Protein AF-X1F8J3-F1 (afdb_monomer_lite)

Foldseek 3Di:
DPDLLVVPDFQVVLLVLLVCVVVVVDDPVVSCVVSVDDPVVNVVLNVQCVVPVPPRGSDDDDPDDPVDDDPVVVVVVVVVLVVQVVLVVPPPRDDDDHDPVSNVD

Organism: NCBI:txid412755

Structure (mmCIF, N/CA/C/O backbone):
data_AF-X1F8J3-F1
#
_entry.id   AF-X1F8J3-F1
#
loop_
_atom_site.group_PDB
_atom_site.id
_atom_site.type_symbol
_atom_site.label_atom_id
_atom_site.label_alt_id
_atom_site.label_comp_id
_atom_site.label_asym_id
_atom_site.label_entity_id
_atom_site.label_seq_id
_atom_site.pdbx_PDB_ins_code
_atom_site.Cartn_x
_atom_site.Cartn_y
_atom_site.Cartn_z
_atom_site.occupancy
_atom_site.B_iso_or_equiv
_atom_site.auth_seq_id
_atom_site.auth_comp_id
_atom_site.auth_asym_id
_atom_site.auth_atom_id
_atom_site.pdbx_PDB_model_num
ATOM 1 N N . MET A 1 1 ? -13.116 7.811 -6.363 1.00 44.12 1 MET A N 1
ATOM 2 C CA . MET A 1 1 ? -11.670 7.990 -6.091 1.00 44.12 1 MET A CA 1
ATOM 3 C C . MET A 1 1 ? -11.350 7.458 -4.699 1.00 44.12 1 MET A C 1
ATOM 5 O O . MET A 1 1 ? -11.852 7.993 -3.720 1.00 44.12 1 MET A O 1
ATOM 9 N N . SER A 1 2 ? -10.593 6.362 -4.593 1.00 49.25 2 SER A N 1
ATOM 10 C CA . SER A 1 2 ? -10.165 5.805 -3.300 1.00 49.25 2 SER A CA 1
ATOM 11 C C . SER A 1 2 ? -9.194 6.781 -2.627 1.00 49.25 2 SER A C 1
ATOM 13 O O . SER A 1 2 ? -8.039 6.870 -3.044 1.00 49.25 2 SER A O 1
ATOM 15 N N . LYS A 1 3 ? -9.640 7.501 -1.590 1.00 61.84 3 LYS A N 1
ATOM 16 C CA . LYS A 1 3 ? -8.743 8.312 -0.756 1.00 61.84 3 LYS A CA 1
ATOM 17 C C . LYS A 1 3 ? -7.713 7.379 -0.110 1.00 61.84 3 LYS A C 1
ATOM 19 O O . LYS A 1 3 ? -8.051 6.403 0.565 1.00 61.84 3 LYS A O 1
ATOM 24 N N . GLN A 1 4 ? -6.443 7.620 -0.411 1.00 76.69 4 GLN A N 1
ATOM 25 C CA . GLN A 1 4 ? -5.333 6.846 0.126 1.00 76.69 4 GLN A CA 1
ATOM 26 C C . GLN A 1 4 ? -5.114 7.268 1.578 1.00 76.69 4 GLN A C 1
ATOM 28 O O . GLN A 1 4 ? -4.683 8.382 1.839 1.00 76.69 4 GLN A O 1
ATOM 33 N N . LEU A 1 5 ? -5.440 6.377 2.514 1.00 84.94 5 LEU A N 1
ATOM 34 C CA . LEU A 1 5 ? -5.413 6.670 3.949 1.00 84.94 5 LEU A CA 1
ATOM 35 C C . LEU A 1 5 ? -4.019 7.129 4.433 1.00 84.94 5 LEU A C 1
ATOM 37 O O . LEU A 1 5 ? -3.938 8.076 5.203 1.00 84.94 5 LEU A O 1
ATOM 41 N N . HIS A 1 6 ? -2.941 6.568 3.873 1.00 84.44 6 HIS A N 1
ATOM 42 C CA . HIS A 1 6 ? -1.549 6.969 4.147 1.00 84.44 6 HIS A CA 1
ATOM 43 C C . HIS A 1 6 ? -1.169 8.387 3.708 1.00 84.44 6 HIS A C 1
ATOM 45 O O . HIS A 1 6 ? -0.120 8.871 4.105 1.00 84.44 6 HIS A O 1
ATOM 51 N N . LYS A 1 7 ? -1.971 9.051 2.866 1.00 84.94 7 LYS A N 1
ATOM 52 C CA . LYS A 1 7 ? -1.699 10.439 2.460 1.00 84.94 7 LYS A CA 1
ATOM 53 C C . LYS A 1 7 ? -2.235 11.465 3.452 1.00 84.94 7 LYS A C 1
ATOM 55 O O . LYS A 1 7 ? -1.751 12.587 3.469 1.00 84.94 7 LYS A O 1
ATOM 60 N N . ASN A 1 8 ? -3.246 11.087 4.231 1.00 86.50 8 ASN A N 1
ATOM 61 C CA . ASN A 1 8 ? -3.993 12.013 5.082 1.00 86.50 8 ASN A CA 1
ATOM 62 C C . ASN A 1 8 ? -3.748 11.778 6.573 1.00 86.50 8 ASN A C 1
ATOM 64 O O . ASN A 1 8 ? -4.045 12.655 7.375 1.00 86.50 8 ASN A O 1
ATOM 68 N N . PHE A 1 9 ? -3.262 10.592 6.938 1.00 89.31 9 PHE A N 1
ATOM 69 C CA . PHE A 1 9 ? -3.060 10.190 8.320 1.00 89.31 9 PHE A CA 1
ATOM 70 C C . PHE A 1 9 ? -1.655 9.639 8.513 1.00 89.31 9 PHE A C 1
ATOM 72 O O . PHE A 1 9 ? -1.081 9.041 7.601 1.00 89.31 9 PHE A O 1
ATOM 79 N N . VAL A 1 10 ? -1.144 9.815 9.727 1.00 91.31 10 VAL A N 1
ATOM 80 C CA . VAL A 1 10 ? 0.067 9.159 10.229 1.00 91.31 10 VAL A CA 1
ATOM 81 C C . VAL A 1 10 ? -0.321 7.862 10.941 1.00 91.31 10 VAL A C 1
ATOM 83 O O . VAL A 1 10 ? -1.419 7.760 11.493 1.00 91.31 10 VAL A O 1
ATOM 86 N N . ASP A 1 11 ? 0.582 6.881 10.954 1.00 91.50 11 ASP A N 1
ATOM 87 C CA . ASP A 1 11 ? 0.383 5.578 11.603 1.00 91.50 11 ASP A CA 1
ATOM 88 C C . ASP A 1 11 ? -0.132 5.729 13.046 1.00 91.50 11 ASP A C 1
ATOM 90 O O . ASP A 1 11 ? -1.136 5.116 13.407 1.00 91.50 11 ASP A O 1
ATOM 94 N N . GLU A 1 12 ? 0.470 6.627 13.829 1.00 91.56 12 GLU A N 1
ATOM 95 C CA . GLU A 1 12 ? 0.091 6.897 15.223 1.00 91.56 12 GLU A CA 1
ATOM 96 C C . GLU A 1 12 ? -1.336 7.443 15.380 1.00 91.56 12 GLU A C 1
ATOM 98 O O . GLU A 1 12 ? -2.076 7.014 16.265 1.00 91.56 12 GLU A O 1
ATOM 103 N N . GLN A 1 13 ? -1.790 8.324 14.482 1.00 92.31 13 GLN A N 1
ATOM 104 C CA . GLN A 1 13 ? -3.168 8.835 14.518 1.00 92.31 13 GLN A CA 1
ATOM 105 C C . GLN A 1 13 ? -4.181 7.709 14.300 1.00 92.31 13 GLN A C 1
ATOM 107 O O . GLN A 1 13 ? -5.236 7.667 14.933 1.00 92.31 13 GLN A O 1
ATOM 112 N N . VAL A 1 14 ? -3.853 6.766 13.417 1.00 93.12 14 VAL A N 1
ATOM 113 C CA . VAL A 1 14 ? -4.707 5.605 13.163 1.00 93.12 14 VAL A CA 1
ATOM 114 C C . VAL A 1 14 ? -4.654 4.623 14.324 1.00 93.12 14 VAL A C 1
ATOM 116 O O . VAL A 1 14 ? -5.705 4.117 14.709 1.00 93.12 14 VAL A O 1
ATOM 119 N N . LYS A 1 15 ? -3.480 4.392 14.926 1.00 94.25 15 LYS A N 1
ATOM 120 C CA . LYS A 1 15 ? -3.348 3.567 16.137 1.00 94.25 15 LYS A CA 1
ATOM 121 C C . LYS A 1 15 ? -4.226 4.098 17.269 1.00 94.25 15 LYS A C 1
ATOM 123 O O . LYS A 1 15 ? -4.957 3.316 17.865 1.00 94.25 15 LYS A O 1
ATOM 128 N N . LEU A 1 16 ? -4.234 5.410 17.515 1.00 94.06 16 LEU A N 1
ATOM 129 C CA . LEU A 1 16 ? -5.087 6.034 18.538 1.00 94.06 16 LEU A CA 1
ATOM 130 C C . LEU A 1 16 ? -6.587 5.811 18.271 1.00 94.06 16 LEU A C 1
ATOM 132 O O . LEU A 1 16 ? -7.348 5.474 19.180 1.00 94.06 16 LEU A O 1
ATOM 136 N N . LEU A 1 17 ? -7.022 5.932 17.015 1.00 94.12 17 LEU A N 1
ATOM 137 C CA . LEU A 1 17 ? -8.416 5.672 16.634 1.00 94.12 17 LEU A CA 1
ATOM 138 C C . LEU A 1 17 ? -8.789 4.186 16.747 1.00 94.12 17 LEU A C 1
ATOM 140 O O . LEU A 1 17 ? -9.904 3.850 17.138 1.00 94.12 17 LEU A O 1
ATOM 144 N N . LEU A 1 18 ? -7.868 3.278 16.424 1.00 94.12 18 LEU A N 1
ATOM 145 C CA . LEU A 1 18 ? -8.086 1.841 16.601 1.00 94.12 18 LEU A CA 1
ATOM 146 C C . LEU A 1 18 ? -8.114 1.460 18.084 1.00 94.12 18 LEU A C 1
ATOM 148 O O . LEU A 1 18 ? -8.961 0.661 18.482 1.00 94.12 18 LEU A O 1
ATOM 152 N N . LYS A 1 19 ? -7.248 2.066 18.899 1.00 94.62 19 LYS A N 1
ATOM 153 C CA . LYS A 1 19 ? -7.206 1.876 20.349 1.00 94.62 19 LYS A 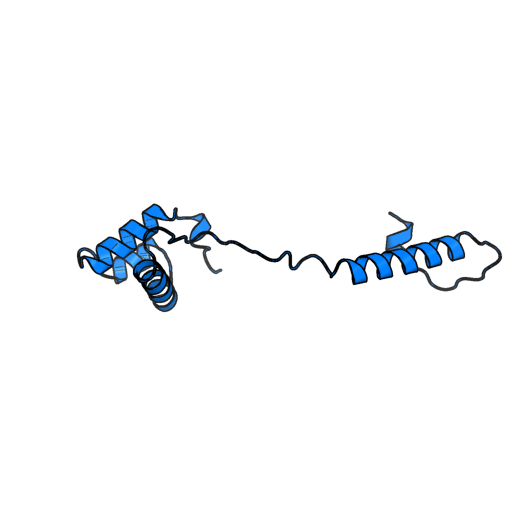CA 1
ATOM 154 C C . LYS A 1 19 ? -8.500 2.343 21.016 1.00 94.62 19 LYS A C 1
ATOM 156 O O . LYS A 1 19 ? -9.141 1.543 21.682 1.00 94.62 19 LYS A O 1
ATOM 161 N N . SER A 1 20 ? -8.968 3.557 20.728 1.00 94.50 20 SER A N 1
ATOM 162 C CA . SER A 1 20 ? -10.243 4.067 21.273 1.00 94.50 20 SER A CA 1
ATOM 163 C C . SER A 1 20 ? -11.469 3.231 20.868 1.00 94.50 20 SER A C 1
ATOM 165 O O . SER A 1 20 ? -12.454 3.169 21.605 1.00 94.50 20 SER A O 1
ATOM 167 N N . TYR A 1 21 ? -11.424 2.531 19.726 1.00 94.38 21 TYR A N 1
ATOM 168 C CA . TYR A 1 21 ? -12.438 1.529 19.381 1.00 94.38 21 TYR A CA 1
ATOM 169 C C . TYR A 1 21 ? -12.343 0.265 20.249 1.00 94.38 21 TYR A C 1
ATOM 171 O O . TYR A 1 21 ? -13.373 -0.262 20.672 1.00 94.38 21 TYR A O 1
ATOM 179 N N . VAL A 1 22 ? -11.127 -0.237 20.497 1.00 92.50 22 VAL A N 1
ATOM 180 C CA . VAL A 1 22 ? -10.880 -1.407 21.361 1.00 92.50 22 VAL A CA 1
ATOM 181 C C . VAL A 1 22 ? -11.297 -1.113 22.801 1.00 92.50 22 VAL A C 1
ATOM 183 O O . VAL A 1 22 ? -11.988 -1.934 23.406 1.00 92.50 22 VAL A O 1
ATOM 186 N N . ASP A 1 23 ? -10.979 0.086 23.282 1.00 94.69 23 ASP A N 1
ATOM 187 C CA . ASP A 1 23 ? -11.310 0.583 24.620 1.00 94.69 23 ASP A CA 1
ATOM 188 C C . ASP A 1 23 ? -12.798 0.988 24.742 1.00 94.69 23 ASP A C 1
ATOM 190 O O . ASP A 1 23 ? -13.278 1.328 25.820 1.00 94.69 23 ASP A O 1
ATOM 194 N N . LYS A 1 24 ? -13.570 0.881 23.644 1.00 92.62 24 LYS A N 1
ATOM 195 C CA . LYS A 1 24 ? -15.009 1.199 23.532 1.00 92.62 24 LYS A CA 1
ATOM 196 C C . LYS A 1 24 ? -15.370 2.653 23.861 1.00 92.62 24 LYS A C 1
ATOM 198 O O . LYS A 1 24 ? -16.535 2.949 24.123 1.00 92.62 24 LYS A O 1
ATOM 203 N N . GLU A 1 25 ? -14.408 3.560 23.774 1.00 91.81 25 GLU A N 1
ATOM 204 C CA . GLU A 1 25 ? -14.596 4.988 24.034 1.00 91.81 25 GLU A CA 1
ATOM 205 C C . GLU A 1 25 ? -15.379 5.670 22.905 1.00 91.81 25 GLU A C 1
ATOM 207 O O . GLU A 1 25 ? -16.224 6.533 23.144 1.00 91.81 25 GLU A O 1
ATOM 212 N N . ILE A 1 26 ? -15.131 5.262 21.653 1.00 92.38 26 ILE A N 1
ATOM 213 C CA . ILE A 1 26 ? -15.709 5.898 20.464 1.00 92.38 26 ILE A CA 1
ATOM 214 C C . ILE A 1 26 ? -16.479 4.877 19.623 1.00 92.38 26 ILE A C 1
ATOM 216 O O . ILE A 1 26 ? -15.997 3.790 19.293 1.00 92.38 26 ILE A O 1
ATOM 220 N N . LYS A 1 27 ? -17.696 5.246 19.201 1.00 93.00 27 LYS A N 1
ATOM 221 C CA . LYS A 1 27 ? -18.485 4.418 18.278 1.00 93.00 27 L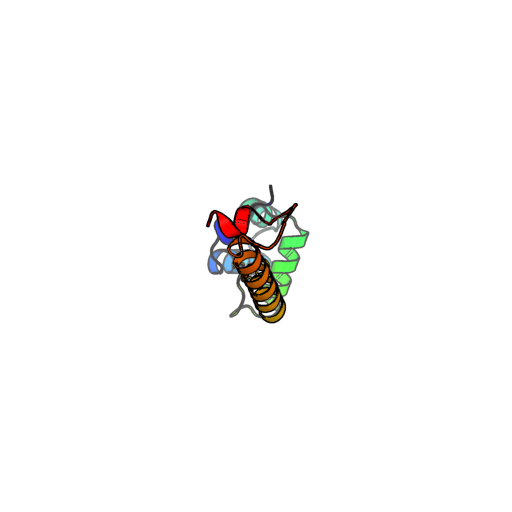YS A CA 1
ATOM 222 C C . LYS A 1 27 ? -17.817 4.362 16.904 1.00 93.00 27 LYS A C 1
ATOM 224 O O . LYS A 1 27 ? -17.410 5.380 16.347 1.00 93.00 27 LYS A O 1
ATOM 229 N N . ILE A 1 28 ? -17.854 3.179 16.293 1.00 92.62 28 ILE A N 1
ATOM 230 C CA . ILE A 1 28 ? -17.285 2.912 14.962 1.00 92.62 28 ILE A CA 1
ATOM 231 C C . ILE A 1 28 ? -17.725 3.918 13.887 1.00 92.62 28 ILE A C 1
ATOM 233 O O . ILE A 1 28 ? -16.922 4.281 13.034 1.00 92.62 28 ILE A O 1
ATOM 237 N N . ASN A 1 29 ? -18.967 4.411 13.936 1.00 93.31 29 ASN A N 1
ATOM 238 C CA . ASN A 1 29 ? -19.496 5.343 12.935 1.00 93.31 29 ASN A CA 1
ATOM 239 C C . ASN A 1 29 ? -18.688 6.650 12.870 1.00 93.31 29 ASN A C 1
ATOM 241 O O . ASN A 1 29 ? -18.408 7.124 11.771 1.00 93.31 29 ASN A O 1
ATOM 245 N N . TYR A 1 30 ? -18.254 7.181 14.019 1.00 93.81 30 TYR A N 1
ATOM 246 C CA . TYR A 1 30 ? -17.431 8.393 14.073 1.00 93.81 30 TYR A CA 1
ATOM 247 C C . TYR A 1 30 ? -16.028 8.143 13.521 1.00 93.81 30 TYR A C 1
ATOM 249 O O . TYR A 1 30 ? -15.497 8.941 12.752 1.00 93.81 30 TYR A O 1
ATOM 257 N N . ILE A 1 31 ? -15.440 6.993 13.848 1.00 93.19 31 ILE A N 1
ATOM 258 C CA . ILE A 1 31 ? -14.104 6.630 13.366 1.00 93.19 31 ILE A CA 1
ATOM 259 C C . ILE A 1 31 ? -14.115 6.444 11.845 1.00 93.19 31 ILE A C 1
ATOM 261 O O . ILE A 1 31 ? -13.213 6.913 11.153 1.00 93.19 31 ILE A O 1
ATOM 265 N N . LEU A 1 32 ? -15.167 5.822 11.301 1.00 92.88 32 LEU A N 1
ATOM 266 C CA . LEU A 1 32 ? -15.344 5.673 9.856 1.00 92.88 32 LEU A CA 1
ATOM 267 C C . LEU A 1 32 ? -15.514 7.024 9.152 1.00 92.88 32 LEU A C 1
ATOM 269 O O . LEU A 1 32 ? -14.951 7.198 8.071 1.00 92.88 32 LEU A O 1
ATOM 273 N N . SER A 1 33 ? -16.234 7.981 9.754 1.00 91.62 33 SER A N 1
ATOM 274 C CA . SER A 1 33 ? -16.353 9.332 9.192 1.00 91.62 33 SER A CA 1
ATOM 275 C C . SER A 1 33 ? -15.034 10.102 9.229 1.00 91.62 33 SER A C 1
ATOM 277 O O . SER A 1 33 ? -14.709 10.765 8.249 1.00 91.62 33 SER A O 1
ATOM 279 N N . ILE A 1 34 ? -14.249 9.966 10.307 1.00 91.62 34 ILE A N 1
ATOM 280 C CA . ILE A 1 34 ? -12.932 10.610 10.440 1.00 91.62 34 ILE A CA 1
ATOM 281 C C . ILE A 1 34 ? -11.962 10.038 9.401 1.00 91.62 34 ILE A C 1
ATOM 283 O O . ILE A 1 34 ? -11.379 10.780 8.616 1.00 91.62 34 ILE A O 1
ATOM 287 N N . LEU A 1 35 ? -11.821 8.710 9.349 1.00 90.19 35 LEU A N 1
ATOM 288 C CA . LEU A 1 35 ? -10.886 8.042 8.439 1.00 90.19 35 LEU A CA 1
ATOM 289 C C . LEU A 1 35 ? -11.345 8.077 6.972 1.00 90.19 35 LEU A C 1
ATOM 291 O O . LEU A 1 35 ? -10.535 7.872 6.066 1.00 90.19 35 LEU A O 1
ATOM 295 N N . GLY A 1 36 ? -12.637 8.300 6.718 1.00 90.44 36 GLY A N 1
ATOM 296 C CA . GLY A 1 36 ? -13.213 8.322 5.374 1.00 90.44 36 GLY A CA 1
ATOM 297 C C . GLY A 1 36 ? -13.106 6.978 4.644 1.00 90.44 36 GLY A C 1
ATOM 298 O O . GLY A 1 36 ? -12.914 6.950 3.425 1.00 90.44 36 GLY A O 1
ATOM 299 N N . ILE A 1 37 ? -13.187 5.860 5.376 1.00 90.81 37 ILE A N 1
ATOM 300 C CA . ILE A 1 37 ? -13.051 4.497 4.836 1.00 90.81 37 ILE A CA 1
ATOM 301 C C . ILE A 1 37 ? -14.314 3.661 5.006 1.00 90.81 37 ILE A C 1
ATOM 303 O O . ILE A 1 37 ? -15.159 3.911 5.859 1.00 90.81 37 ILE A O 1
ATOM 307 N N . LYS A 1 38 ? -14.413 2.607 4.189 1.00 91.44 38 LYS A N 1
ATOM 308 C CA . LYS A 1 38 ? -15.451 1.585 4.325 1.00 91.44 38 LYS A CA 1
ATOM 309 C C . LYS A 1 38 ? -15.185 0.694 5.540 1.00 91.44 38 LYS A C 1
ATOM 311 O O . LYS A 1 38 ? -14.037 0.447 5.911 1.00 91.44 38 LYS A O 1
ATOM 316 N N . ARG A 1 39 ? -16.266 0.133 6.083 1.00 92.31 39 ARG A N 1
ATOM 317 C CA . ARG A 1 39 ? -16.258 -0.764 7.248 1.00 92.31 39 ARG A CA 1
ATOM 318 C C . ARG A 1 39 ? -15.347 -1.987 7.070 1.00 92.31 39 ARG A C 1
ATOM 320 O O . ARG A 1 39 ? -14.652 -2.345 8.011 1.00 92.31 39 ARG A O 1
ATOM 327 N N . SER A 1 40 ? -15.292 -2.580 5.875 1.00 92.38 40 SER A N 1
ATOM 328 C CA . SER A 1 40 ? -14.391 -3.706 5.574 1.00 92.38 40 SER A CA 1
ATOM 329 C C . SER A 1 40 ? -12.922 -3.352 5.823 1.00 92.38 40 SER A C 1
ATOM 331 O O . SER A 1 40 ? -12.249 -4.004 6.615 1.00 92.38 40 SER A O 1
ATOM 333 N N . ARG A 1 41 ? -12.461 -2.243 5.234 1.00 91.12 41 ARG A N 1
ATOM 334 C CA . ARG A 1 41 ? -11.089 -1.747 5.389 1.00 91.12 41 ARG A CA 1
ATOM 335 C C . ARG A 1 41 ? -10.754 -1.413 6.841 1.00 91.12 41 ARG A C 1
ATOM 337 O O . ARG A 1 41 ? -9.631 -1.641 7.272 1.00 91.12 41 ARG A O 1
ATOM 344 N N . PHE A 1 42 ? -11.711 -0.881 7.600 1.00 93.50 42 PHE A N 1
ATOM 345 C CA . PHE A 1 42 ? -11.512 -0.629 9.026 1.00 93.50 42 PHE A CA 1
ATOM 346 C C . PHE A 1 42 ? -11.216 -1.921 9.797 1.00 93.50 42 PHE A C 1
ATOM 348 O O . PHE A 1 42 ? -10.251 -1.963 10.553 1.00 93.50 42 PHE A O 1
ATOM 355 N N . PHE A 1 43 ? -11.985 -2.990 9.571 1.00 93.94 43 PHE A N 1
ATOM 356 C CA . PHE A 1 43 ? -11.742 -4.266 10.248 1.00 93.94 43 PHE A CA 1
ATOM 357 C C . PHE A 1 43 ? -10.451 -4.953 9.799 1.00 93.94 43 PHE A C 1
ATOM 359 O O . PHE A 1 43 ? -9.787 -5.570 10.625 1.00 9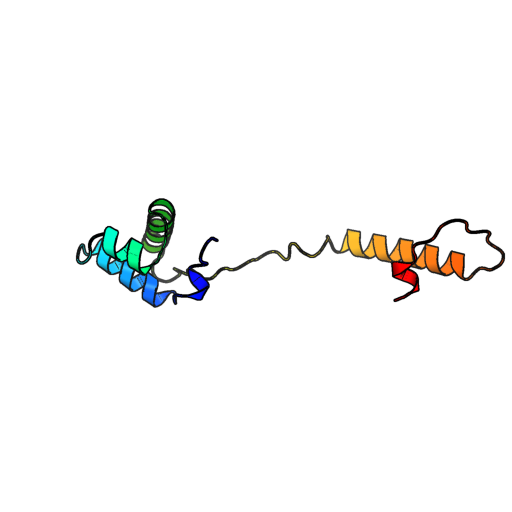3.94 43 PHE A O 1
ATOM 366 N N . GLU A 1 44 ? -10.043 -4.796 8.538 1.00 92.69 44 GLU A N 1
ATOM 367 C CA . GLU A 1 44 ? -8.718 -5.238 8.082 1.00 92.69 44 GLU A CA 1
ATOM 368 C C . GLU A 1 44 ? -7.588 -4.524 8.837 1.00 92.69 44 GLU A C 1
ATOM 370 O O . GLU A 1 44 ? -6.642 -5.168 9.292 1.00 92.69 44 GLU A O 1
ATOM 375 N N . LEU A 1 45 ? -7.686 -3.199 9.000 1.00 92.94 45 LEU A N 1
ATOM 376 C CA . LEU A 1 45 ? -6.712 -2.418 9.768 1.00 92.94 45 LEU A CA 1
ATOM 377 C C . LEU A 1 45 ? -6.723 -2.812 11.245 1.00 92.94 45 LEU A C 1
ATOM 379 O O . LEU A 1 45 ? -5.660 -3.007 11.827 1.00 92.94 45 LEU A O 1
ATOM 383 N N . LEU A 1 46 ? -7.906 -3.002 11.830 1.00 94.50 46 LEU A N 1
ATOM 384 C CA . LEU A 1 46 ? -8.049 -3.446 13.211 1.00 94.50 46 LEU A CA 1
ATOM 385 C C . LEU A 1 46 ? -7.434 -4.832 13.433 1.00 94.50 46 LEU A C 1
ATOM 387 O O . LEU A 1 46 ? -6.769 -5.046 14.441 1.00 94.50 46 LEU A O 1
ATOM 391 N N . ALA A 1 47 ? -7.629 -5.769 12.503 1.00 94.06 47 ALA A N 1
ATOM 392 C CA . ALA A 1 47 ? -7.030 -7.099 12.582 1.00 94.06 47 ALA A CA 1
ATOM 393 C C . ALA A 1 47 ? -5.497 -7.032 12.527 1.00 94.06 47 ALA A C 1
ATOM 395 O O . ALA A 1 47 ? -4.827 -7.714 13.300 1.00 94.06 47 ALA A O 1
ATOM 396 N N . ARG A 1 48 ? -4.935 -6.176 11.661 1.00 92.62 48 ARG A N 1
ATOM 397 C CA . ARG A 1 48 ? -3.482 -5.939 11.598 1.00 92.62 48 ARG A CA 1
ATOM 398 C C . ARG A 1 48 ? -2.952 -5.321 12.888 1.00 92.62 48 ARG A C 1
ATOM 400 O O . ARG A 1 48 ? -1.971 -5.819 13.421 1.00 92.62 48 ARG A O 1
ATOM 407 N N . TYR A 1 49 ? -3.632 -4.299 13.401 1.00 93.94 49 TYR A N 1
ATOM 408 C CA . TYR A 1 49 ? -3.275 -3.642 14.657 1.00 93.94 49 TYR A CA 1
ATOM 409 C C . TYR A 1 49 ? -3.313 -4.609 15.843 1.00 93.94 49 TYR A C 1
ATOM 411 O O . TYR A 1 49 ? -2.387 -4.629 16.635 1.00 93.94 49 TYR A O 1
ATOM 419 N N . LYS A 1 50 ? -4.332 -5.472 15.937 1.00 91.69 50 LYS A N 1
ATOM 420 C CA . LYS A 1 50 ? -4.414 -6.492 16.997 1.00 91.69 50 LYS A CA 1
ATOM 421 C C . LYS A 1 50 ? -3.331 -7.566 16.902 1.00 91.69 50 LYS A C 1
ATOM 423 O O . LYS A 1 50 ? -2.994 -8.157 17.920 1.00 91.69 50 LYS A O 1
ATOM 428 N N . LYS A 1 51 ? -2.841 -7.863 15.696 1.00 93.75 51 LYS A N 1
ATOM 429 C CA . LYS A 1 51 ? -1.794 -8.869 15.485 1.00 93.75 51 LYS A CA 1
ATOM 430 C C . LYS A 1 51 ? -0.430 -8.366 15.953 1.00 93.75 51 LYS A C 1
ATOM 432 O O . LYS A 1 51 ? 0.310 -9.132 16.553 1.00 93.75 51 LYS A O 1
ATOM 437 N N . ASP A 1 52 ? -0.110 -7.117 15.633 1.00 91.94 52 ASP A N 1
ATOM 438 C CA . ASP A 1 52 ? 1.161 -6.486 15.983 1.00 91.94 52 ASP A CA 1
ATOM 439 C C . ASP A 1 52 ? 0.963 -4.960 16.088 1.00 91.94 52 ASP A C 1
ATOM 441 O O . ASP A 1 52 ? 1.029 -4.254 15.073 1.00 91.94 52 ASP A O 1
ATOM 445 N N . PRO A 1 53 ? 0.637 -4.446 17.291 1.00 89.25 53 PRO A N 1
ATOM 446 C CA . PRO A 1 53 ? 0.419 -3.018 17.504 1.00 89.25 53 PRO A CA 1
ATOM 447 C C . PRO A 1 53 ? 1.678 -2.173 17.278 1.00 89.25 53 PRO A C 1
ATOM 449 O O . PRO A 1 53 ? 1.571 -1.044 16.789 1.00 89.25 53 PRO A O 1
ATOM 452 N N . ASP A 1 54 ? 2.854 -2.710 17.611 1.00 89.50 54 ASP A N 1
ATOM 453 C CA . ASP A 1 54 ? 4.122 -1.977 17.584 1.00 89.50 54 ASP A CA 1
ATOM 454 C C . ASP A 1 54 ? 4.580 -1.747 16.140 1.00 89.50 54 ASP A C 1
ATOM 456 O O . ASP A 1 54 ? 4.858 -0.608 15.754 1.00 89.50 54 ASP A O 1
ATOM 460 N N . ASN A 1 55 ? 4.528 -2.790 15.301 1.00 89.19 55 ASN A N 1
ATOM 461 C CA . ASN A 1 55 ? 4.884 -2.706 13.878 1.00 89.19 55 ASN A CA 1
ATOM 462 C C . ASN A 1 55 ? 3.710 -2.310 12.963 1.00 89.19 55 ASN A C 1
ATOM 464 O O . ASN A 1 55 ? 3.815 -2.404 11.733 1.00 89.19 55 ASN A O 1
ATOM 468 N N . PHE A 1 56 ? 2.569 -1.886 13.517 1.00 91.00 56 PHE A N 1
ATOM 469 C CA . PHE A 1 56 ? 1.438 -1.449 12.702 1.00 91.00 56 PHE A CA 1
ATOM 470 C C . PHE A 1 56 ? 1.803 -0.208 11.881 1.00 91.00 56 PHE A C 1
ATOM 472 O O . PHE A 1 56 ? 2.187 0.825 12.427 1.00 91.00 56 PHE A O 1
ATOM 479 N N . SER A 1 57 ? 1.584 -0.294 10.567 1.00 88.56 57 SER A N 1
ATOM 480 C CA . SER A 1 57 ? 1.774 0.818 9.644 1.00 88.56 57 SER A CA 1
ATOM 481 C C . SER A 1 57 ? 0.679 0.861 8.582 1.00 88.56 57 SER A C 1
ATOM 483 O O . SER A 1 57 ? 0.252 -0.172 8.051 1.00 88.56 57 SER A O 1
ATOM 485 N N . ILE A 1 58 ? 0.225 2.071 8.248 1.00 89.25 58 ILE A N 1
ATOM 486 C CA . ILE A 1 58 ? -0.672 2.317 7.107 1.00 89.25 58 ILE A CA 1
ATOM 487 C C . ILE A 1 58 ? 0.109 2.670 5.841 1.00 89.25 58 ILE A C 1
ATOM 489 O O . ILE A 1 58 ? -0.500 2.775 4.769 1.00 89.25 58 ILE A O 1
ATOM 493 N N . GLN A 1 59 ? 1.431 2.847 5.953 1.00 84.44 59 GLN A N 1
ATOM 494 C CA . GLN A 1 59 ? 2.282 3.256 4.849 1.00 84.44 59 GLN A CA 1
ATOM 495 C C . GLN A 1 59 ? 2.223 2.249 3.707 1.00 84.44 59 GLN A C 1
ATOM 497 O O . GLN A 1 59 ? 2.282 1.028 3.873 1.00 84.44 59 GLN A O 1
ATOM 502 N N . TYR A 1 60 ? 2.087 2.787 2.501 1.00 78.88 60 TYR A N 1
ATOM 503 C CA . TYR A 1 60 ? 2.054 1.977 1.301 1.00 78.88 60 TYR A CA 1
ATOM 504 C C . TYR A 1 60 ? 3.477 1.612 0.881 1.00 78.88 60 TYR A C 1
ATOM 506 O O . TYR A 1 60 ? 4.140 2.384 0.195 1.00 78.88 60 TYR A O 1
ATOM 514 N N . ASN A 1 61 ? 3.939 0.423 1.268 1.00 70.56 61 ASN A N 1
ATOM 515 C CA . ASN A 1 61 ? 5.240 -0.086 0.844 1.00 70.56 61 ASN A CA 1
ATOM 516 C C . ASN A 1 61 ? 5.092 -1.037 -0.359 1.00 70.56 61 ASN A C 1
ATOM 518 O O . ASN A 1 61 ? 4.641 -2.177 -0.214 1.00 70.56 61 ASN A O 1
ATOM 522 N N . ARG A 1 62 ? 5.467 -0.580 -1.562 1.00 70.06 62 ARG A N 1
ATOM 523 C CA . ARG A 1 62 ? 5.674 -1.477 -2.712 1.00 70.06 62 ARG A CA 1
ATOM 524 C C . ARG A 1 62 ? 7.075 -2.065 -2.631 1.00 70.06 62 ARG A C 1
ATOM 526 O O . ARG A 1 62 ? 8.045 -1.358 -2.873 1.00 70.06 62 ARG A O 1
ATOM 533 N N . LYS A 1 63 ? 7.162 -3.373 -2.390 1.00 71.88 63 LYS A N 1
ATOM 534 C CA . LYS A 1 63 ? 8.434 -4.110 -2.437 1.00 71.88 63 LYS A CA 1
ATOM 535 C C . LYS A 1 63 ? 8.945 -4.343 -3.864 1.00 71.88 63 LYS A C 1
ATOM 537 O O . LYS A 1 63 ? 10.142 -4.502 -4.053 1.00 71.88 63 LYS A O 1
ATOM 542 N N . THR A 1 64 ? 8.058 -4.363 -4.861 1.00 71.62 64 THR A N 1
ATOM 543 C CA . THR A 1 64 ? 8.404 -4.722 -6.243 1.00 71.62 64 THR A CA 1
ATOM 544 C C . THR A 1 64 ? 8.182 -3.558 -7.206 1.00 71.62 64 THR A C 1
ATOM 546 O O . THR A 1 64 ? 7.144 -2.885 -7.199 1.00 71.62 64 THR A O 1
ATOM 549 N N . ILE A 1 65 ? 9.179 -3.306 -8.058 1.00 72.81 65 ILE A N 1
ATOM 550 C CA . ILE A 1 65 ? 9.120 -2.284 -9.104 1.00 72.81 65 ILE A CA 1
ATOM 551 C C . ILE A 1 65 ? 8.411 -2.886 -10.323 1.00 72.81 65 ILE A C 1
ATOM 553 O O . ILE A 1 65 ? 9.049 -3.404 -11.227 1.00 72.81 65 ILE A O 1
ATOM 557 N N . ASN A 1 66 ? 7.084 -2.771 -10.385 1.00 73.94 66 ASN A N 1
ATOM 558 C CA . ASN A 1 66 ? 6.290 -3.323 -11.501 1.00 73.94 66 ASN A CA 1
ATOM 559 C C . ASN A 1 66 ? 6.478 -2.585 -12.845 1.00 73.94 66 ASN A C 1
ATOM 561 O O . ASN A 1 66 ? 5.881 -2.967 -13.842 1.00 73.94 66 ASN A O 1
ATOM 565 N N . ARG A 1 67 ? 7.255 -1.494 -12.868 1.00 78.88 67 ARG A N 1
ATOM 566 C CA . ARG A 1 67 ? 7.584 -0.734 -14.090 1.00 78.88 67 ARG A CA 1
ATOM 567 C C . ARG A 1 67 ? 8.870 -1.208 -14.769 1.00 78.88 67 ARG A C 1
ATOM 569 O O . ARG A 1 67 ? 9.301 -0.580 -15.727 1.00 78.88 67 ARG A O 1
ATOM 576 N N . LYS A 1 68 ? 9.536 -2.215 -14.206 1.00 83.06 68 LYS A N 1
ATOM 577 C CA . LYS A 1 68 ? 10.735 -2.813 -14.781 1.00 83.06 68 LYS A CA 1
ATOM 578 C C . LYS A 1 68 ? 10.392 -4.222 -15.235 1.00 83.06 68 LYS A C 1
ATOM 580 O O . LYS A 1 68 ? 9.700 -4.946 -14.521 1.00 83.06 68 LYS A O 1
ATOM 585 N N . ILE A 1 69 ? 10.856 -4.565 -16.426 1.00 86.75 69 ILE A N 1
ATOM 586 C CA . ILE A 1 69 ? 10.924 -5.950 -16.879 1.00 86.75 69 ILE A CA 1
ATOM 587 C C . ILE A 1 69 ? 12.120 -6.629 -16.209 1.00 86.75 69 ILE A C 1
ATOM 589 O O . ILE A 1 69 ? 12.960 -5.961 -15.603 1.00 86.75 69 ILE A O 1
ATOM 593 N N . ASP A 1 70 ? 12.165 -7.954 -16.276 1.00 89.50 70 ASP A N 1
ATOM 594 C CA . ASP A 1 70 ? 13.301 -8.701 -15.751 1.00 89.50 70 ASP A CA 1
ATOM 595 C C . ASP A 1 70 ? 14.610 -8.276 -16.435 1.00 89.50 70 ASP A C 1
ATOM 597 O O . ASP A 1 70 ? 14.628 -7.999 -17.639 1.00 89.50 70 ASP A O 1
ATOM 601 N N . GLN A 1 71 ? 15.703 -8.235 -15.668 1.00 88.75 71 GLN A N 1
ATOM 602 C CA . GLN A 1 71 ? 16.990 -7.735 -16.152 1.00 88.75 71 GLN A CA 1
ATOM 603 C C . GLN A 1 71 ? 17.500 -8.548 -17.346 1.00 88.75 71 GLN A C 1
ATOM 605 O O . GLN A 1 71 ? 18.060 -7.966 -18.272 1.00 88.75 71 GLN A O 1
ATOM 610 N N . ALA A 1 72 ? 17.275 -9.867 -17.362 1.00 93.31 72 ALA A N 1
ATOM 611 C CA . ALA A 1 72 ? 17.697 -10.715 -18.473 1.00 93.31 72 ALA A CA 1
ATOM 612 C C . ALA A 1 72 ? 16.919 -10.384 -19.758 1.00 93.31 72 ALA A C 1
ATOM 614 O O . ALA A 1 72 ? 17.487 -10.336 -20.852 1.00 93.31 72 ALA A O 1
ATOM 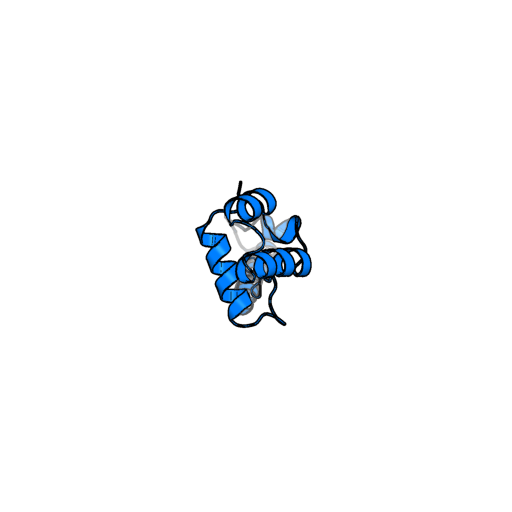615 N N . ILE A 1 73 ? 15.621 -10.096 -19.626 1.00 92.56 73 ILE A N 1
ATOM 616 C CA . ILE A 1 73 ? 14.773 -9.682 -20.750 1.00 92.56 73 ILE A CA 1
ATOM 617 C C . ILE A 1 73 ? 15.227 -8.313 -21.267 1.00 92.56 73 ILE A C 1
ATOM 619 O O . ILE A 1 73 ? 15.380 -8.139 -22.474 1.00 92.56 73 ILE A O 1
ATOM 623 N N . GLU A 1 74 ? 15.505 -7.363 -20.371 1.00 93.75 74 GLU A N 1
ATOM 624 C CA . GLU A 1 74 ? 16.014 -6.036 -20.736 1.00 93.75 74 GLU A CA 1
ATOM 625 C C . GLU A 1 74 ? 17.335 -6.129 -21.511 1.00 93.75 74 GLU A C 1
ATOM 627 O O . GLU A 1 74 ? 17.467 -5.529 -22.579 1.00 93.75 74 GLU A O 1
ATOM 632 N N . THR A 1 75 ? 18.286 -6.941 -21.038 1.00 95.12 75 THR A N 1
ATOM 633 C CA . THR A 1 75 ? 19.569 -7.132 -21.730 1.00 95.12 75 THR A CA 1
ATOM 634 C C . THR A 1 75 ? 19.407 -7.750 -23.115 1.00 95.12 75 THR A C 1
ATOM 636 O O . THR A 1 75 ? 20.096 -7.337 -24.047 1.00 95.12 75 THR A O 1
ATOM 639 N N . ASN A 1 76 ? 18.474 -8.693 -23.277 1.00 95.69 76 ASN A N 1
ATOM 640 C CA . ASN A 1 76 ? 18.207 -9.315 -24.573 1.00 95.69 76 ASN A CA 1
ATOM 641 C C . ASN A 1 76 ? 17.601 -8.309 -25.556 1.00 95.69 76 ASN A C 1
ATOM 643 O O . ASN A 1 76 ? 18.058 -8.220 -26.691 1.00 95.69 76 ASN A O 1
ATOM 647 N N . ILE A 1 77 ? 16.635 -7.500 -25.109 1.00 92.00 77 ILE A N 1
ATOM 648 C CA . ILE A 1 77 ? 16.031 -6.451 -25.941 1.00 92.00 77 ILE A CA 1
ATOM 649 C C . ILE A 1 77 ? 17.101 -5.454 -26.406 1.00 92.00 77 ILE A C 1
ATOM 651 O O . ILE A 1 77 ? 17.180 -5.148 -27.592 1.00 92.00 77 ILE A O 1
ATOM 655 N N . ILE A 1 78 ? 17.965 -4.984 -25.501 1.00 93.06 78 ILE A N 1
ATOM 656 C CA . ILE A 1 78 ? 19.036 -4.032 -25.841 1.00 93.06 78 ILE A CA 1
ATOM 657 C C . ILE A 1 78 ? 20.034 -4.641 -26.834 1.00 93.06 78 ILE A C 1
ATOM 659 O O . ILE A 1 78 ? 20.516 -3.946 -27.729 1.00 93.06 78 ILE A O 1
ATOM 663 N N . LYS A 1 79 ? 20.357 -5.930 -26.700 1.00 94.69 79 LYS A N 1
ATOM 664 C CA . LYS A 1 79 ? 21.260 -6.623 -27.624 1.00 94.69 79 LYS A CA 1
ATOM 665 C C . LYS A 1 79 ? 20.691 -6.676 -29.047 1.00 94.69 79 LYS A C 1
ATOM 667 O O . LYS A 1 79 ? 21.406 -6.342 -29.994 1.00 94.69 79 LYS A O 1
ATOM 672 N N . GLU A 1 80 ? 19.421 -7.048 -29.197 1.00 92.38 80 GLU A N 1
ATOM 673 C CA . GLU A 1 80 ? 18.758 -7.101 -30.508 1.00 92.38 80 GLU A CA 1
ATOM 674 C C . GLU A 1 80 ? 18.669 -5.707 -31.143 1.00 92.38 80 GLU A C 1
ATOM 676 O O . GLU A 1 80 ? 19.036 -5.524 -32.301 1.00 92.38 80 GLU A O 1
ATOM 681 N N . LEU A 1 81 ? 18.298 -4.693 -30.356 1.00 91.19 81 LEU A N 1
ATOM 682 C CA . LEU A 1 81 ? 18.199 -3.311 -30.829 1.00 91.19 81 LEU A CA 1
ATOM 683 C C . LEU A 1 81 ? 19.549 -2.737 -31.297 1.00 91.19 81 LEU A C 1
ATOM 685 O O . LEU A 1 81 ? 19.606 -2.032 -32.304 1.00 91.19 81 LEU A O 1
ATOM 689 N N . ASN A 1 82 ? 20.652 -3.054 -30.611 1.00 90.50 82 ASN A N 1
ATOM 690 C CA . ASN A 1 82 ? 21.993 -2.673 -31.071 1.00 90.50 82 ASN A CA 1
ATOM 691 C C . ASN A 1 82 ? 22.366 -3.360 -32.389 1.00 90.50 82 ASN A C 1
ATOM 693 O O . ASN A 1 82 ? 22.903 -2.712 -33.284 1.00 90.50 82 ASN A O 1
ATOM 697 N N . THR A 1 83 ? 22.036 -4.645 -32.523 1.00 88.75 83 THR A N 1
ATOM 698 C CA . THR A 1 83 ? 22.285 -5.404 -33.758 1.00 88.75 83 THR A CA 1
ATOM 699 C C . THR A 1 83 ? 21.542 -4.775 -34.939 1.00 88.75 83 THR A C 1
ATOM 701 O O . THR A 1 83 ? 22.126 -4.539 -35.995 1.00 88.75 83 THR A O 1
ATOM 704 N N . GLU A 1 84 ? 20.270 -4.418 -34.743 1.00 87.06 84 GLU A N 1
ATOM 705 C CA . GLU A 1 84 ? 19.461 -3.713 -35.741 1.00 87.06 84 GLU A CA 1
ATOM 706 C C . GLU A 1 84 ? 20.048 -2.332 -36.082 1.00 87.06 84 GLU A C 1
ATOM 708 O O . GLU A 1 84 ? 20.145 -1.962 -37.253 1.00 87.06 84 GLU A O 1
ATOM 713 N N . LYS A 1 85 ? 20.525 -1.584 -35.077 1.00 87.06 85 LYS A N 1
ATOM 714 C CA . LYS A 1 85 ? 21.181 -0.280 -35.271 1.00 87.06 85 LYS A CA 1
ATOM 715 C C . LYS A 1 85 ? 22.445 -0.385 -36.124 1.00 87.06 85 LYS A C 1
ATOM 717 O O . LYS A 1 85 ? 22.694 0.501 -36.941 1.00 87.06 85 LYS A O 1
ATOM 722 N N . ASP A 1 86 ? 23.240 -1.435 -35.952 1.00 88.62 86 ASP A N 1
ATOM 723 C CA . ASP A 1 86 ? 24.452 -1.643 -36.747 1.00 88.62 86 ASP A CA 1
ATOM 724 C C . ASP A 1 86 ? 24.136 -2.064 -38.185 1.00 88.62 86 ASP A C 1
ATOM 726 O O . ASP A 1 86 ? 24.764 -1.551 -39.113 1.00 88.62 86 ASP A O 1
ATOM 730 N N . LEU A 1 87 ? 23.097 -2.880 -38.390 1.00 86.31 87 LEU A N 1
ATOM 731 C CA . LEU A 1 87 ? 22.587 -3.203 -39.727 1.00 86.31 87 LEU A CA 1
ATOM 732 C C . LEU A 1 87 ? 22.160 -1.942 -40.491 1.00 86.31 87 LEU A C 1
ATOM 734 O O . LEU A 1 87 ? 22.453 -1.813 -41.672 1.00 86.31 87 LEU A O 1
ATOM 738 N N . ILE A 1 88 ? 21.529 -0.974 -39.822 1.00 85.19 88 ILE A N 1
ATOM 739 C CA . ILE A 1 88 ? 21.088 0.287 -40.450 1.00 85.19 88 ILE A CA 1
ATOM 740 C C . ILE A 1 88 ? 22.254 1.190 -40.851 1.00 85.19 88 ILE A C 1
ATOM 742 O O . ILE A 1 88 ? 22.154 1.938 -41.825 1.00 85.19 88 ILE A O 1
ATOM 746 N N . LYS A 1 89 ? 23.376 1.133 -40.128 1.00 84.31 89 LYS A N 1
ATOM 747 C CA . LYS A 1 89 ? 24.592 1.865 -40.516 1.00 84.31 89 LYS A CA 1
ATOM 748 C C . LYS A 1 89 ? 25.262 1.249 -41.747 1.00 84.31 89 LYS A C 1
ATOM 750 O O . LYS A 1 89 ? 25.953 1.968 -42.473 1.00 84.31 89 LYS A O 1
ATOM 755 N N . ALA A 1 90 ? 25.075 -0.050 -41.979 1.00 88.19 90 ALA A N 1
ATOM 756 C CA . ALA A 1 90 ? 25.610 -0.763 -43.131 1.00 88.19 90 ALA A CA 1
ATOM 757 C C . ALA A 1 90 ? 24.814 -0.395 -44.399 1.00 88.19 90 ALA A C 1
ATOM 759 O O . ALA A 1 90 ? 23.720 -0.894 -44.652 1.00 88.19 90 ALA A O 1
ATOM 760 N N . LYS A 1 91 ? 25.352 0.539 -45.195 1.00 80.69 91 LYS A N 1
ATOM 761 C CA . LYS A 1 91 ? 24.682 1.109 -46.386 1.00 80.69 91 LYS A CA 1
ATOM 762 C C . LYS A 1 91 ? 24.431 0.098 -47.511 1.00 80.69 91 LYS A C 1
ATOM 764 O O . LYS A 1 91 ? 23.640 0.367 -48.409 1.00 80.69 91 LYS A O 1
ATOM 769 N N . ASP A 1 92 ? 25.1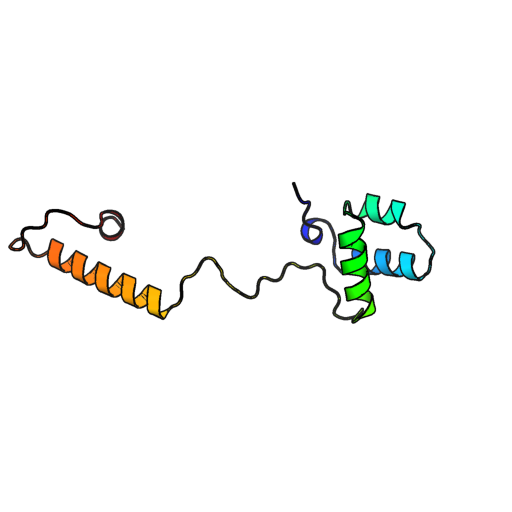47 -1.014 -47.485 1.00 87.44 92 ASP A N 1
ATOM 770 C CA . ASP A 1 92 ? 25.065 -2.147 -48.402 1.00 87.44 92 ASP A CA 1
ATOM 771 C C . ASP A 1 92 ? 23.915 -3.106 -48.068 1.00 87.44 92 ASP A C 1
ATOM 773 O O . ASP A 1 92 ? 23.522 -3.908 -48.917 1.00 87.44 92 ASP A O 1
ATOM 777 N N . VAL A 1 93 ? 23.335 -3.000 -46.869 1.00 84.38 93 VAL A N 1
ATOM 778 C CA . VAL A 1 93 ? 22.213 -3.831 -46.436 1.00 84.38 93 VAL A CA 1
ATOM 779 C C . VAL A 1 93 ? 20.892 -3.116 -46.752 1.00 84.38 93 VAL A C 1
ATOM 781 O O . VAL A 1 93 ? 20.585 -2.080 -46.159 1.00 84.38 93 VAL A O 1
ATOM 784 N N . PRO A 1 94 ? 20.058 -3.643 -47.668 1.00 83.31 94 PRO A N 1
ATOM 785 C CA . PRO A 1 94 ? 18.757 -3.052 -47.948 1.00 83.31 94 PRO A CA 1
ATOM 786 C C . PRO A 1 94 ? 17.776 -3.359 -46.808 1.00 83.31 94 PRO A C 1
ATOM 788 O O . PRO A 1 94 ? 17.317 -4.490 -46.650 1.00 83.31 94 PRO A O 1
ATOM 791 N N . ILE A 1 95 ? 17.415 -2.336 -46.028 1.00 84.50 95 ILE A N 1
ATOM 792 C CA . ILE A 1 95 ? 16.468 -2.450 -44.910 1.00 84.50 95 ILE A CA 1
ATOM 793 C C . ILE A 1 95 ? 15.165 -1.739 -45.256 1.00 84.50 95 ILE A C 1
ATOM 795 O O . ILE A 1 95 ? 15.153 -0.596 -45.709 1.00 84.50 95 ILE A O 1
ATOM 799 N N . ARG A 1 96 ? 14.044 -2.428 -45.024 1.00 81.94 96 ARG A N 1
ATOM 800 C CA . ARG A 1 96 ? 12.700 -1.922 -45.340 1.00 81.94 96 ARG A CA 1
ATOM 801 C C . ARG A 1 96 ? 11.954 -1.374 -44.119 1.00 81.94 96 ARG A C 1
ATOM 803 O O . ARG A 1 96 ? 11.087 -0.522 -44.281 1.00 81.94 96 ARG A O 1
ATOM 810 N N . TRP A 1 97 ? 12.285 -1.854 -42.922 1.00 82.19 97 TRP A N 1
ATOM 811 C CA . TRP A 1 97 ? 11.632 -1.492 -41.662 1.00 82.19 97 TRP A CA 1
ATOM 812 C C . TRP A 1 97 ? 12.682 -1.427 -40.565 1.00 82.19 97 TRP A C 1
ATOM 814 O O . TRP A 1 97 ? 13.578 -2.267 -40.548 1.00 82.19 97 TRP A O 1
ATOM 824 N N . TYR A 1 98 ? 12.559 -0.456 -39.666 1.00 84.00 98 TYR A N 1
ATOM 825 C CA . TYR A 1 98 ? 13.421 -0.372 -38.499 1.00 84.00 98 TYR A CA 1
ATOM 826 C C . TYR A 1 98 ? 12.739 0.318 -37.320 1.00 84.00 98 TYR A C 1
ATOM 828 O O . TYR A 1 98 ? 11.796 1.100 -37.493 1.00 84.00 98 TYR A O 1
ATOM 836 N N . ASN A 1 99 ? 13.245 0.066 -36.114 1.00 83.62 99 ASN A N 1
ATOM 837 C CA . ASN A 1 99 ? 12.767 0.726 -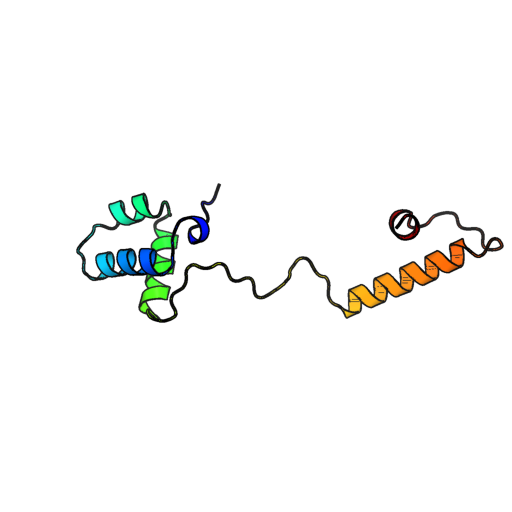34.904 1.00 83.62 99 ASN A CA 1
ATOM 838 C C . ASN A 1 99 ? 13.271 2.179 -34.786 1.00 83.62 99 ASN A C 1
ATOM 840 O O . ASN A 1 99 ? 14.351 2.455 -34.266 1.00 83.62 99 ASN A O 1
ATOM 844 N N . TYR A 1 100 ? 12.451 3.130 -35.239 1.00 80.94 100 TYR A N 1
ATOM 845 C CA . TYR A 1 100 ? 12.781 4.558 -35.221 1.00 80.94 100 TYR A CA 1
ATOM 846 C C . TYR A 1 100 ? 13.008 5.126 -33.810 1.00 80.94 100 TYR A C 1
ATOM 848 O O . TYR A 1 100 ? 13.887 5.967 -33.626 1.00 80.94 100 TYR A O 1
ATOM 856 N N . SER A 1 101 ? 12.257 4.662 -32.805 1.00 82.00 101 SER A N 1
ATOM 857 C CA . SER A 1 101 ? 12.374 5.167 -31.430 1.00 82.00 101 SER A CA 1
ATOM 858 C C . SER A 1 101 ? 13.758 4.912 -30.839 1.00 82.00 101 SER A C 1
ATOM 860 O O . SER A 1 101 ? 14.314 5.800 -30.211 1.00 82.00 101 SER A O 1
ATOM 862 N N . TYR A 1 102 ? 14.348 3.745 -31.101 1.00 81.94 102 TYR A N 1
ATOM 863 C CA . TYR A 1 102 ? 15.672 3.394 -30.577 1.00 81.94 102 TYR A CA 1
ATOM 864 C C . TYR A 1 102 ? 16.839 4.121 -31.269 1.00 81.94 102 TYR A C 1
ATOM 866 O O . TYR A 1 102 ? 17.946 4.199 -30.741 1.00 81.94 102 TYR A O 1
ATOM 874 N N . ILE A 1 103 ? 16.619 4.615 -32.486 1.00 77.88 103 ILE A N 1
ATOM 875 C CA . ILE A 1 103 ? 17.657 5.272 -33.293 1.00 77.88 103 ILE A CA 1
ATOM 876 C C . ILE A 1 103 ? 17.653 6.784 -33.083 1.00 77.88 103 ILE A C 1
ATOM 878 O O . ILE A 1 103 ? 18.692 7.421 -33.240 1.00 77.88 103 ILE A O 1
ATOM 882 N N . LYS A 1 104 ? 16.479 7.351 -32.789 1.00 75.25 104 LYS A N 1
ATOM 883 C CA . LYS A 1 104 ? 16.304 8.785 -32.557 1.00 75.25 104 LYS A CA 1
ATOM 884 C C . LYS A 1 104 ? 16.881 9.238 -31.210 1.00 75.25 104 LYS A C 1
ATOM 886 O O . LYS A 1 104 ? 17.313 10.386 -31.127 1.00 75.25 104 LYS A O 1
ATOM 891 N N . ASP A 1 105 ? 16.847 8.359 -30.210 1.00 57.22 105 ASP A N 1
ATOM 892 C CA . ASP A 1 105 ? 17.432 8.563 -28.878 1.00 57.22 105 ASP A CA 1
ATOM 893 C C . ASP A 1 105 ? 18.952 8.291 -28.872 1.00 57.22 105 ASP A C 1
ATOM 895 O O . ASP A 1 105 ? 19.670 9.044 -28.174 1.00 57.22 105 ASP A O 1
#

Secondary structure (DSSP, 8-state):
----HHHH--HHHHHHHHHHHHTT-S-HHHHHHHHT--HHHHHHHHHHHHH-STT--------S-TTS--HHHHHHHHHHHHHHHHHHH-TTS--S---HHHHH-

Radius of gyration: 26.39 Å; chains: 1; bounding box: 45×23×73 Å

pLDDT: mean 87.02, std 9.21, range [44.12, 95.69]

Sequence (105 aa):
MSKQLHKNFVDEQVKLLLKSYVDKEIKINYILSILGIKRSRFFELLARYKKDPDNFSIQYNRKTINRKIDQAIETNIIKELNTEKDLIKAKDVPIRWYNYSYIKD